Protein AF-A0A1W1YPS0-F1 (afdb_monomer)

Mean predicted aligned error: 16.43 Å

Organism: NCBI:txid1122930

Nearest PDB structures (foldseek):
  7n10-assembly1_B  TM=7.142E-01  e=4.681E-02  Streptococcus mutans UA159
  2awi-assembly1_F  TM=7.141E-01  e=5.832E-01  Enterococcus faecalis
  5d4z-assembly3_4  TM=4.109E-01  e=2.445E+00  Salmonella phage SPC32H

Sequence (146 aa):
MKLKEARLEAGFVNTSVVAELKKIEPRIDKALLSRMETGVVRPTPAEFRAMCDLYGTEPDKLFDPEDVDYGLQARRSHKLDGHKLRRKLTVRLTDEKARWLQPEVLSALGYVNKQHWLYVQIDRLKASYLRKAKKEQKEKNYEVSA

Radius of gyration: 33.76 Å; Cα contacts (8 Å, |Δi|>4): 82; chains: 1; bounding box: 61×38×96 Å

Foldseek 3Di:
DCLVVLCVVLVHDLVVLQVQLCVVPVPRDSVNVVCCNVVVDPDDPVSLVSSCVSSVHDPPVRDDVVNVPPVDDPPPPPDDPPPDPPDDDDDDDDPVVVVCQDCVNCVVVVHNHSVSVVVVVVVVVVVVVVVVVVVVVVVVVVVVVD

Solvent-accessible surface area (backbone atoms only — not comparable to full-atom values): 8927 Å² total; per-residue (Å²): 100,37,48,54,57,44,33,54,76,56,69,57,52,70,70,60,54,34,59,58,48,30,76,80,42,75,85,53,39,69,67,56,50,50,32,37,37,71,60,78,41,83,70,53,76,69,57,45,50,52,48,25,65,71,38,74,43,61,71,77,72,40,42,43,72,73,81,70,55,78,79,72,72,78,76,77,72,82,68,70,76,86,77,67,67,94,73,86,88,86,79,92,70,58,70,76,60,52,66,65,69,36,68,68,58,36,44,75,71,73,27,92,41,75,66,55,46,50,51,55,51,50,53,52,50,51,52,52,51,54,52,51,54,52,50,55,52,52,52,54,57,48,68,76,74,107

Secondary structure (DSSP, 8-state):
--HHHHHHHTT--HHHHHHHHTTT-TT--HHHHHHHHTTSSPPPHHHHHHHHHHHT--HHHHS-HHHH-------------TT--S--------HHHHHHT-HHHHHHTT-SSHHHHHHHHHHHHHHHHHHHHHHHHHHHHHHTT-

Structure (mmCIF, N/CA/C/O backbone):
data_AF-A0A1W1YPS0-F1
#
_entry.id   AF-A0A1W1YPS0-F1
#
loop_
_atom_site.group_PDB
_atom_site.id
_atom_site.type_symbol
_atom_site.label_atom_id
_atom_site.label_alt_id
_atom_site.label_comp_id
_atom_site.label_asym_id
_atom_site.label_entity_id
_atom_site.label_seq_id
_atom_site.pdbx_PDB_ins_code
_atom_site.Cartn_x
_atom_site.Cartn_y
_atom_site.Cartn_z
_atom_site.occupancy
_atom_site.B_iso_or_equiv
_atom_site.auth_seq_id
_atom_site.auth_comp_id
_atom_site.auth_asym_id
_atom_site.auth_atom_id
_atom_site.pdbx_PDB_model_num
ATOM 1 N N . MET A 1 1 ? -13.384 11.765 25.611 1.00 69.44 1 MET A N 1
ATOM 2 C CA . MET A 1 1 ? -14.486 10.943 25.043 1.00 69.44 1 MET A CA 1
ATOM 3 C C . MET A 1 1 ? -15.782 11.118 25.831 1.00 69.44 1 MET A C 1
ATOM 5 O O . MET A 1 1 ? -15.732 11.098 27.054 1.00 69.44 1 MET A O 1
ATOM 9 N N . LYS A 1 2 ? -16.933 11.249 25.149 1.00 81.31 2 LYS A N 1
ATOM 10 C CA . LYS A 1 2 ? -18.258 11.536 25.758 1.00 81.31 2 LYS A CA 1
ATOM 11 C C . LYS A 1 2 ? -19.275 10.390 25.627 1.00 81.31 2 LYS A C 1
ATOM 13 O O . LYS A 1 2 ? -20.478 10.582 25.766 1.00 81.31 2 LYS A O 1
ATOM 18 N N . LEU A 1 3 ? -18.800 9.164 25.385 1.00 84.31 3 LEU A N 1
ATOM 19 C CA . LEU A 1 3 ? -19.658 7.988 25.156 1.00 84.31 3 LEU A CA 1
ATOM 20 C C . LEU A 1 3 ? -20.606 7.680 26.320 1.00 84.31 3 LEU A C 1
ATOM 22 O O . LEU A 1 3 ? -21.764 7.336 26.097 1.00 84.31 3 LEU A O 1
ATOM 26 N N . LYS A 1 4 ? -20.120 7.789 27.561 1.00 87.00 4 LYS A N 1
ATOM 27 C CA . LYS A 1 4 ? -20.936 7.516 28.750 1.00 87.00 4 LYS A CA 1
ATOM 28 C C . LYS A 1 4 ? -22.081 8.515 28.893 1.00 87.00 4 LYS A C 1
ATOM 30 O O . LYS A 1 4 ? -23.190 8.121 29.240 1.00 87.00 4 LYS A O 1
ATOM 35 N N . GLU A 1 5 ? -21.792 9.788 28.646 1.00 87.25 5 GLU A N 1
ATOM 36 C CA . GLU A 1 5 ? -22.759 10.885 28.723 1.00 87.25 5 GLU A CA 1
ATOM 37 C C . GLU A 1 5 ? -23.827 10.714 27.645 1.00 87.25 5 GLU A C 1
ATOM 39 O O . GLU A 1 5 ? -25.004 10.622 27.977 1.00 87.25 5 GLU A O 1
ATOM 44 N N . ALA A 1 6 ? -23.417 10.501 26.393 1.00 86.75 6 ALA A N 1
ATOM 45 C CA . ALA A 1 6 ? -24.339 10.274 25.283 1.00 86.75 6 ALA A CA 1
ATOM 46 C C . ALA A 1 6 ? -25.239 9.046 25.488 1.00 86.75 6 ALA A C 1
ATOM 48 O O . ALA A 1 6 ? -26.431 9.086 25.191 1.00 86.75 6 ALA A O 1
ATOM 49 N N . ARG A 1 7 ? -24.707 7.957 26.062 1.00 90.38 7 ARG A N 1
ATOM 50 C CA . ARG A 1 7 ? -25.524 6.787 26.413 1.00 90.38 7 ARG A CA 1
ATOM 51 C C . ARG A 1 7 ? -26.607 7.136 27.438 1.00 90.38 7 ARG A C 1
ATOM 53 O O . ARG A 1 7 ? -27.733 6.650 27.325 1.00 90.38 7 ARG A O 1
ATOM 60 N N . LEU A 1 8 ? -26.253 7.912 28.464 1.00 88.81 8 LEU A N 1
ATOM 61 C CA . LEU A 1 8 ? -27.183 8.318 29.519 1.00 88.81 8 LEU A CA 1
ATOM 62 C C . LEU A 1 8 ? -28.238 9.296 28.993 1.00 88.81 8 LEU A C 1
ATOM 64 O O . LEU A 1 8 ? -29.409 9.130 29.320 1.00 88.81 8 LEU A O 1
ATOM 68 N N . GLU A 1 9 ? -27.848 10.252 28.149 1.00 87.75 9 GLU A N 1
ATOM 69 C CA . GLU A 1 9 ? -28.763 11.183 27.474 1.00 87.75 9 GLU A CA 1
ATOM 70 C C . GLU A 1 9 ? -29.754 10.452 26.563 1.00 87.75 9 GLU A C 1
ATOM 72 O O . GLU A 1 9 ? -30.942 10.766 26.557 1.00 87.75 9 GLU A O 1
ATOM 77 N N . ALA A 1 10 ? -29.293 9.416 25.862 1.00 86.94 10 ALA A N 1
ATOM 78 C CA . ALA A 1 10 ? -30.137 8.554 25.044 1.00 86.94 10 ALA A CA 1
ATOM 79 C C . ALA A 1 10 ? -30.975 7.545 25.866 1.00 86.94 10 ALA A C 1
ATOM 81 O O . ALA A 1 10 ? -31.753 6.780 25.301 1.00 86.94 10 ALA A O 1
ATOM 82 N N . GLY A 1 11 ? -30.836 7.521 27.199 1.00 88.06 11 GLY A N 1
ATOM 83 C CA . GLY A 1 11 ? -31.644 6.686 28.092 1.00 88.06 11 GLY A CA 1
ATOM 84 C C . GLY A 1 11 ? -31.287 5.195 28.093 1.00 88.06 11 GLY A C 1
ATOM 85 O O . GLY A 1 11 ? -32.066 4.377 28.587 1.00 88.06 11 GLY A O 1
ATOM 86 N N . PHE A 1 12 ? -30.119 4.808 27.571 1.00 90.06 12 PHE A N 1
ATOM 87 C CA . PHE A 1 12 ? -29.727 3.402 27.477 1.00 90.06 12 PHE A CA 1
ATOM 88 C C . PHE A 1 12 ? -28.971 2.905 28.713 1.00 90.06 12 PHE A C 1
ATOM 90 O O . PHE A 1 12 ? -28.041 3.529 29.233 1.00 90.06 12 PHE A O 1
ATOM 97 N N . VAL A 1 13 ? -29.311 1.690 29.144 1.00 90.44 13 VAL A N 1
ATOM 98 C CA . VAL A 1 13 ? -28.578 0.954 30.184 1.00 90.44 13 VAL A CA 1
ATOM 99 C C . VAL A 1 13 ? -27.473 0.093 29.567 1.00 90.44 13 VAL A C 1
ATOM 101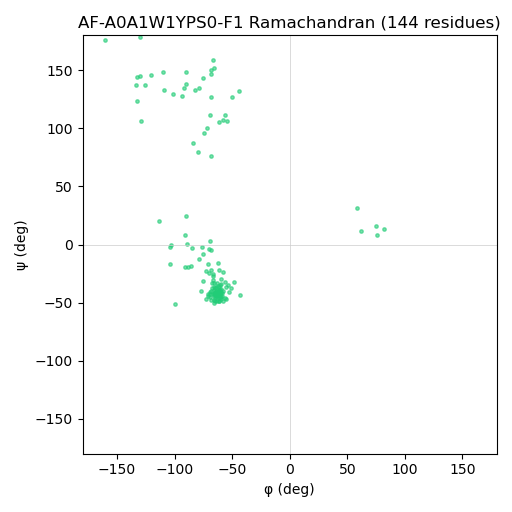 O O . VAL A 1 13 ? -27.648 -0.456 28.479 1.00 90.44 13 VAL A O 1
ATOM 104 N N . ASN A 1 14 ? -26.357 -0.113 30.275 1.00 87.62 14 ASN A N 1
ATOM 105 C CA . ASN A 1 14 ? -25.202 -0.873 29.761 1.00 87.62 14 ASN A CA 1
ATOM 106 C C . ASN A 1 14 ? -25.573 -2.253 29.197 1.00 87.62 14 ASN A C 1
ATOM 108 O O . ASN A 1 14 ? -25.001 -2.695 28.209 1.00 87.62 14 ASN A O 1
ATOM 112 N N . THR A 1 15 ? -26.530 -2.951 29.814 1.00 89.31 15 THR A N 1
ATOM 113 C CA . THR A 1 15 ? -27.005 -4.263 29.345 1.00 89.31 15 THR A CA 1
ATOM 114 C C . THR A 1 15 ? -27.623 -4.209 27.952 1.00 89.31 15 THR A C 1
ATOM 116 O O . THR A 1 15 ? -27.371 -5.110 27.159 1.00 89.31 15 THR A O 1
ATOM 119 N N . SER A 1 16 ? -28.401 -3.166 27.659 1.00 88.62 16 SER A N 1
ATOM 120 C CA . SER A 1 16 ? -29.063 -2.989 26.362 1.00 88.62 16 SER A CA 1
ATOM 121 C C . SER A 1 16 ? -28.054 -2.693 25.253 1.00 88.62 16 SER A C 1
ATOM 123 O O . SER A 1 16 ? -28.061 -3.358 24.223 1.00 88.62 16 SER A O 1
ATOM 125 N N . VAL A 1 17 ? -27.098 -1.801 25.521 1.00 89.56 17 VAL A N 1
ATOM 126 C CA . VAL A 1 17 ? -26.029 -1.460 24.575 1.00 89.56 17 VAL A CA 1
ATOM 127 C C . VAL A 1 17 ? -25.145 -2.668 24.279 1.00 89.56 17 VAL A C 1
ATOM 129 O O . VAL A 1 17 ? -24.865 -2.959 23.122 1.00 89.56 17 VAL A O 1
ATOM 132 N N . VAL A 1 18 ? -24.740 -3.422 25.308 1.00 92.06 18 VAL A N 1
ATOM 133 C CA . VAL A 1 18 ? -23.943 -4.645 25.120 1.00 92.06 18 VAL A CA 1
ATOM 134 C C . VAL A 1 18 ? -24.697 -5.674 24.275 1.00 92.06 18 VAL A C 1
ATOM 136 O O . VAL A 1 18 ? -24.078 -6.332 23.446 1.00 92.06 18 VAL A O 1
ATOM 139 N N . ALA A 1 19 ? -26.010 -5.831 24.463 1.00 91.00 19 ALA A N 1
ATOM 140 C CA . ALA A 1 19 ? -26.802 -6.779 23.680 1.00 91.00 19 ALA A CA 1
ATOM 141 C C . ALA A 1 19 ? -26.834 -6.416 22.186 1.00 91.00 19 ALA A C 1
ATOM 143 O O . ALA A 1 19 ? -26.707 -7.302 21.343 1.00 91.00 19 ALA A O 1
ATOM 144 N N . GLU A 1 20 ? -26.948 -5.128 21.865 1.00 89.19 20 GLU A N 1
ATOM 145 C CA . GLU A 1 20 ? -26.922 -4.643 20.484 1.00 89.19 20 GLU A CA 1
ATOM 146 C C . GLU A 1 20 ? -25.525 -4.745 19.867 1.00 89.19 20 GLU A C 1
ATOM 148 O O . GLU A 1 20 ? -25.363 -5.277 18.770 1.00 89.19 20 GLU A O 1
ATOM 153 N N . LEU A 1 21 ? -24.488 -4.351 20.604 1.00 90.44 21 LEU A N 1
ATOM 154 C CA . LEU A 1 21 ? -23.108 -4.432 20.132 1.00 90.44 21 LEU A CA 1
ATOM 155 C C . LEU A 1 21 ? -22.612 -5.874 19.951 1.00 90.44 21 LEU A C 1
ATOM 157 O O . LEU A 1 21 ? -21.834 -6.147 19.036 1.00 90.44 21 LEU A O 1
ATOM 161 N N . LYS A 1 22 ? -23.118 -6.826 20.746 1.00 92.88 22 LYS A N 1
ATOM 162 C CA . LYS A 1 22 ? -22.834 -8.260 20.573 1.00 92.88 22 LYS A CA 1
ATOM 163 C C . LYS A 1 22 ? -23.294 -8.826 19.232 1.00 92.88 22 LYS A C 1
ATOM 165 O O . LYS A 1 22 ? -22.770 -9.858 18.818 1.00 92.88 22 LYS A O 1
ATOM 170 N N . LYS A 1 23 ? -24.248 -8.181 18.549 1.00 90.38 23 LYS A N 1
ATOM 171 C CA . LYS A 1 23 ? -24.661 -8.575 17.191 1.00 90.38 23 LYS A CA 1
ATOM 172 C C . LYS A 1 23 ? -23.561 -8.316 16.156 1.00 90.38 23 LYS A C 1
ATOM 174 O O . LYS A 1 23 ? -23.574 -8.938 15.100 1.00 90.38 23 LYS A O 1
ATOM 179 N N . ILE A 1 24 ? -22.629 -7.410 16.459 1.00 88.56 24 ILE A N 1
ATOM 180 C CA . ILE A 1 24 ? -21.522 -7.008 15.584 1.00 88.56 24 ILE A CA 1
ATOM 181 C C . ILE A 1 24 ? -20.239 -7.724 15.999 1.00 88.56 24 ILE A C 1
ATOM 183 O O . ILE A 1 24 ? -19.595 -8.354 15.165 1.00 88.56 24 ILE A O 1
ATOM 187 N N . GLU A 1 25 ? -19.889 -7.656 17.286 1.00 86.38 25 GLU A N 1
ATOM 188 C CA . GLU A 1 25 ? -18.716 -8.325 17.851 1.00 86.38 25 GLU A CA 1
ATO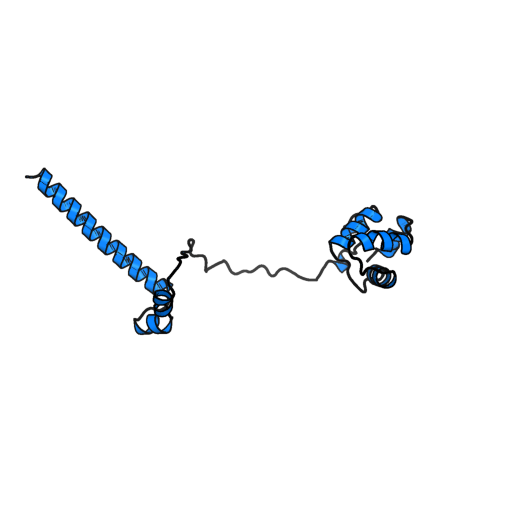M 189 C C . GLU A 1 25 ? -19.128 -9.135 19.095 1.00 86.38 25 GLU A C 1
ATOM 191 O O . GLU A 1 25 ? -19.381 -8.565 20.164 1.00 86.38 25 GLU A O 1
ATOM 196 N N . PRO A 1 26 ? -19.189 -10.478 18.991 1.00 89.88 26 PRO A N 1
ATOM 197 C CA . PRO A 1 26 ? -19.635 -11.353 20.076 1.00 89.88 26 PRO A CA 1
ATOM 198 C C . PRO A 1 26 ? -18.836 -11.224 21.379 1.00 89.88 26 PRO A C 1
ATOM 200 O O . PRO A 1 26 ? -19.346 -11.567 22.449 1.00 89.88 26 PRO A O 1
ATOM 203 N N . ARG A 1 27 ? -17.585 -10.748 21.308 1.00 89.44 27 ARG A N 1
ATOM 204 C CA . ARG A 1 27 ? -16.690 -10.586 22.467 1.00 89.44 27 ARG A CA 1
ATOM 205 C C . ARG A 1 27 ? -17.032 -9.393 23.359 1.00 89.44 27 ARG A C 1
ATOM 207 O O . ARG A 1 27 ? -16.433 -9.264 24.424 1.00 89.44 27 ARG A O 1
ATOM 214 N N . ILE A 1 28 ? -17.963 -8.528 22.955 1.00 90.88 28 ILE A N 1
ATOM 215 C CA . ILE A 1 28 ? -18.316 -7.344 23.739 1.00 90.88 28 ILE A CA 1
ATOM 216 C C . ILE A 1 28 ? -19.021 -7.743 25.033 1.00 90.88 28 ILE A C 1
ATOM 218 O O . ILE A 1 28 ? -20.025 -8.452 25.037 1.00 90.88 28 ILE A O 1
ATOM 222 N N . ASP A 1 29 ? -18.515 -7.246 26.156 1.00 92.44 29 ASP A N 1
ATOM 223 C CA . ASP A 1 29 ? -19.121 -7.389 27.471 1.00 92.44 29 ASP A CA 1
ATOM 224 C C . ASP A 1 29 ? -19.222 -6.030 28.185 1.00 92.44 29 ASP A C 1
ATOM 226 O O . ASP A 1 29 ? -18.830 -4.982 27.666 1.00 92.44 29 ASP A O 1
ATOM 230 N N . LYS A 1 30 ? -19.790 -6.030 29.395 1.00 91.31 30 LYS A N 1
ATOM 231 C CA . LYS A 1 30 ? -19.967 -4.796 30.176 1.00 91.31 30 LYS A CA 1
ATOM 232 C C . LYS A 1 30 ? -18.633 -4.151 30.556 1.00 91.31 30 LYS A C 1
ATOM 234 O O . LYS A 1 30 ? -18.568 -2.930 30.672 1.00 91.31 30 LYS A O 1
ATOM 239 N N . ALA A 1 31 ? -17.596 -4.957 30.783 1.00 91.56 31 ALA A N 1
ATOM 240 C CA . ALA A 1 31 ? -16.281 -4.461 31.160 1.00 91.56 31 ALA A CA 1
ATOM 241 C C . ALA A 1 31 ? -15.614 -3.758 29.974 1.00 91.56 31 ALA A C 1
ATOM 243 O O . ALA A 1 31 ? -15.065 -2.670 30.133 1.00 91.56 31 ALA A O 1
ATOM 244 N N . LEU A 1 32 ? -15.721 -4.337 28.779 1.00 90.56 32 LEU A N 1
ATOM 245 C CA . LEU A 1 32 ? -15.215 -3.762 27.546 1.00 90.56 32 LEU A CA 1
ATOM 246 C C . LEU A 1 32 ? -15.965 -2.479 27.184 1.00 90.56 32 LEU A C 1
ATOM 248 O O . LEU A 1 32 ? -15.311 -1.478 26.910 1.00 90.56 32 LEU A O 1
ATOM 252 N N . LEU A 1 33 ? -17.300 -2.463 27.292 1.00 91.12 33 LEU A N 1
ATOM 253 C CA . LEU A 1 33 ? -18.082 -1.236 27.105 1.00 91.12 33 LEU A CA 1
ATOM 254 C C . LEU A 1 33 ? -17.655 -0.139 28.097 1.00 91.12 33 LEU A C 1
ATOM 256 O O . LEU A 1 33 ? -17.435 0.996 27.696 1.00 91.12 33 LEU A O 1
ATOM 260 N N . SER A 1 34 ? -17.455 -0.476 29.375 1.00 91.00 34 SER A N 1
ATOM 261 C CA . SER A 1 34 ? -16.969 0.479 30.385 1.00 91.00 34 SER A CA 1
ATOM 262 C C . SER A 1 34 ? -15.572 1.024 30.053 1.00 91.00 34 SER A C 1
ATOM 264 O O . SER A 1 34 ? -15.305 2.219 30.187 1.00 91.00 34 SER A O 1
ATOM 266 N N . ARG A 1 35 ? -14.667 0.167 29.563 1.00 89.25 35 ARG A N 1
ATOM 267 C CA . ARG A 1 35 ? -13.329 0.572 29.101 1.00 89.25 35 ARG A CA 1
ATOM 268 C C . ARG A 1 35 ? -13.385 1.465 27.862 1.00 89.25 35 ARG A C 1
ATOM 270 O O . ARG A 1 35 ? -12.544 2.348 27.735 1.00 89.25 35 ARG A O 1
ATOM 277 N N . MET A 1 36 ? -14.358 1.252 26.979 1.00 89.50 36 MET A N 1
ATOM 278 C CA . MET A 1 36 ? -14.615 2.140 25.843 1.00 89.50 36 MET A CA 1
ATOM 279 C C . MET A 1 36 ? -15.147 3.495 26.315 1.00 89.50 36 MET A C 1
ATOM 281 O O . MET A 1 36 ? -14.614 4.534 25.941 1.00 89.50 36 MET A O 1
ATOM 285 N N . GLU A 1 37 ? -16.137 3.491 27.208 1.00 88.25 37 GLU A N 1
ATOM 286 C CA . GLU A 1 37 ? -16.736 4.699 27.788 1.00 88.25 37 GLU A CA 1
ATOM 287 C C . GLU A 1 37 ? -15.734 5.575 28.546 1.00 88.25 37 GLU A C 1
ATOM 289 O O . GLU A 1 37 ? -15.854 6.797 28.539 1.00 88.25 37 GLU A O 1
ATOM 294 N N . THR A 1 38 ? -14.743 4.957 29.189 1.00 86.12 38 THR A N 1
ATOM 295 C CA . THR A 1 38 ? -13.678 5.646 29.934 1.00 86.12 38 THR A CA 1
ATOM 296 C C . THR A 1 38 ? -12.457 5.993 29.075 1.00 86.12 38 THR A C 1
ATOM 298 O O . THR A 1 38 ? -11.499 6.558 29.592 1.00 86.12 38 THR A O 1
ATOM 301 N N . GLY A 1 39 ? -12.467 5.670 27.776 1.00 81.44 39 GLY A N 1
ATOM 302 C CA . GLY A 1 39 ? -11.372 5.978 26.849 1.00 81.44 39 GLY A CA 1
ATOM 303 C C . GLY A 1 39 ? -10.131 5.086 26.988 1.00 81.44 39 GLY A C 1
ATOM 304 O O . GLY A 1 39 ? -9.124 5.335 26.330 1.00 81.44 39 GLY A O 1
ATOM 305 N N . VAL A 1 40 ? -10.185 4.023 27.800 1.00 85.31 40 VAL A N 1
ATOM 306 C CA . VAL A 1 40 ? -9.086 3.049 27.956 1.00 85.31 40 VAL A CA 1
ATOM 307 C C . VAL A 1 40 ? -8.875 2.243 26.671 1.00 85.31 40 VAL A C 1
ATOM 309 O O . VAL A 1 40 ? -7.757 1.836 26.362 1.00 85.31 40 VAL A O 1
ATOM 312 N N . VAL A 1 41 ? -9.951 1.972 25.931 1.00 86.06 41 VAL A N 1
ATOM 313 C CA . VAL A 1 41 ? -9.921 1.273 24.640 1.00 86.06 41 VAL A CA 1
ATOM 314 C C . VAL A 1 41 ? -10.773 2.046 23.643 1.00 86.06 41 VAL A C 1
ATOM 316 O O . VAL A 1 41 ? -11.811 2.585 24.009 1.00 86.06 41 VAL A O 1
ATOM 319 N N . ARG A 1 42 ? -10.358 2.084 22.375 1.00 85.00 42 ARG A N 1
ATOM 320 C CA . ARG A 1 42 ? -11.159 2.690 21.306 1.00 85.00 42 ARG A CA 1
ATOM 321 C C . ARG A 1 42 ? -12.045 1.631 20.645 1.00 85.00 42 ARG A C 1
ATOM 323 O O . ARG A 1 42 ? -11.531 0.553 20.338 1.00 85.00 42 ARG A O 1
ATOM 330 N N . PRO A 1 43 ? -13.334 1.919 20.407 1.00 86.88 43 PRO A N 1
ATOM 331 C CA . PRO A 1 43 ? -14.192 1.023 19.645 1.00 86.88 43 PRO A CA 1
ATOM 332 C C . PRO A 1 43 ? -13.735 0.918 18.191 1.00 86.88 43 PRO A C 1
ATOM 334 O O . PRO A 1 43 ? -13.151 1.854 17.634 1.00 86.88 43 PRO A O 1
ATOM 337 N N . THR A 1 44 ? -14.011 -0.221 17.561 1.00 85.06 44 THR A N 1
ATOM 338 C CA . THR A 1 44 ? -13.779 -0.370 16.121 1.00 85.06 44 THR A CA 1
ATOM 339 C C . THR A 1 44 ? -14.732 0.536 15.330 1.00 85.06 44 THR A C 1
ATOM 341 O O . THR A 1 44 ? -15.791 0.912 15.835 1.00 85.06 44 THR A O 1
ATOM 344 N N . PRO A 1 45 ? -14.427 0.884 14.066 1.00 84.75 45 PRO A N 1
ATOM 345 C CA . PRO A 1 45 ? -15.319 1.729 13.270 1.00 84.75 45 PRO A CA 1
ATOM 346 C C . PRO A 1 45 ? -16.749 1.180 13.132 1.00 84.75 45 PRO A C 1
ATOM 348 O O . PRO A 1 45 ? -17.693 1.961 13.048 1.00 84.75 45 PRO A O 1
ATOM 351 N N . ALA A 1 46 ? -16.921 -0.147 13.113 1.00 85.00 46 ALA A N 1
ATOM 352 C CA . ALA A 1 46 ? -18.235 -0.785 13.032 1.00 85.00 46 ALA A CA 1
ATOM 353 C C . ALA A 1 46 ? -19.018 -0.655 14.349 1.00 85.00 46 ALA A C 1
ATOM 355 O O . ALA A 1 46 ? -20.178 -0.248 14.336 1.00 85.00 46 ALA A O 1
ATOM 356 N N . GLU A 1 47 ? -18.366 -0.930 15.481 1.00 87.69 47 GLU A N 1
ATOM 357 C CA . GLU A 1 47 ? -18.939 -0.744 16.821 1.00 87.69 47 GLU A CA 1
ATOM 358 C C . GLU A 1 47 ? -19.306 0.716 17.072 1.00 87.69 47 GLU A C 1
ATOM 360 O O . GLU A 1 47 ? -20.364 1.018 17.616 1.00 87.69 47 GLU A O 1
ATOM 365 N N . PHE A 1 48 ? -18.434 1.630 16.652 1.00 87.69 48 PHE A N 1
ATOM 366 C CA . PHE A 1 48 ? -18.630 3.053 16.857 1.00 87.69 48 PHE A CA 1
ATOM 367 C C . PHE A 1 48 ? -19.827 3.588 16.069 1.00 87.69 48 PHE A C 1
ATOM 369 O O . PHE A 1 48 ? -20.631 4.331 16.625 1.00 87.69 48 PHE A O 1
ATOM 376 N N . ARG A 1 49 ? -20.003 3.169 14.808 1.00 86.44 49 ARG A N 1
ATOM 377 C CA . ARG A 1 49 ? -21.205 3.513 14.030 1.00 86.44 49 ARG A CA 1
ATOM 378 C C . ARG A 1 49 ? -22.474 3.004 14.699 1.00 86.44 49 ARG A C 1
ATOM 380 O O . ARG A 1 49 ? -23.406 3.774 14.868 1.00 86.44 49 ARG A O 1
ATOM 387 N N . ALA A 1 50 ? -22.468 1.758 15.166 1.00 88.81 50 ALA A N 1
ATOM 388 C CA . ALA A 1 50 ? -23.615 1.208 15.877 1.00 88.81 50 ALA A CA 1
ATOM 389 C C . ALA A 1 50 ? -23.930 1.972 17.168 1.00 88.81 50 ALA A C 1
ATOM 391 O O . ALA A 1 50 ? -25.096 2.178 17.481 1.00 88.81 50 ALA A O 1
ATOM 392 N N . MET A 1 51 ? -22.912 2.442 17.896 1.00 88.81 51 MET A N 1
ATOM 393 C CA . MET A 1 51 ? -23.115 3.334 19.042 1.00 88.81 51 MET A CA 1
ATOM 394 C C . MET A 1 51 ? -23.695 4.692 18.633 1.00 88.81 51 MET A C 1
ATOM 396 O O . MET A 1 51 ? -24.587 5.177 19.317 1.00 88.81 51 MET A O 1
ATOM 400 N N . CYS A 1 52 ? -23.241 5.290 17.526 1.00 89.19 52 CYS A N 1
ATOM 401 C CA . CYS A 1 52 ? -23.813 6.537 17.002 1.00 89.19 52 CYS A CA 1
ATOM 402 C C . CYS A 1 52 ? -25.301 6.368 16.670 1.00 89.19 52 CYS A C 1
ATOM 404 O O . CYS A 1 52 ? -26.122 7.181 17.091 1.00 89.19 52 CYS A O 1
ATOM 406 N N . ASP A 1 53 ? -25.638 5.281 15.971 1.00 88.50 53 ASP A N 1
ATOM 407 C CA . ASP A 1 53 ? -27.009 4.953 15.579 1.00 88.50 53 ASP A CA 1
ATOM 408 C C . ASP A 1 53 ? -27.890 4.690 16.811 1.00 88.50 53 ASP A C 1
ATOM 410 O O . ASP A 1 53 ? -29.002 5.206 16.900 1.00 88.50 53 ASP A O 1
ATOM 414 N N . LEU A 1 54 ? -27.376 3.938 17.794 1.00 88.81 54 LEU A N 1
ATOM 415 C CA . LEU A 1 54 ? -28.074 3.651 19.051 1.00 88.81 54 LEU A CA 1
ATOM 416 C C . LEU A 1 54 ? -28.319 4.917 19.870 1.00 88.81 54 LEU A C 1
ATOM 418 O O . LEU A 1 54 ? -29.410 5.100 20.396 1.00 88.81 54 LEU A O 1
ATOM 422 N N . TYR A 1 55 ? -27.319 5.787 19.991 1.00 88.81 55 TYR A N 1
ATOM 423 C CA . TYR A 1 55 ? -27.410 6.997 20.809 1.00 88.81 55 TYR A CA 1
ATOM 424 C C . TYR A 1 55 ? -28.042 8.179 20.0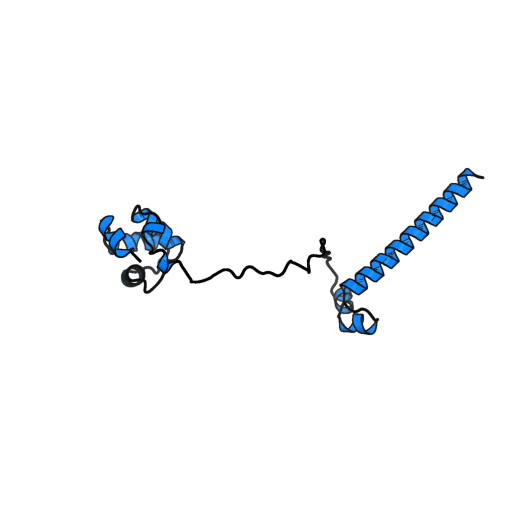66 1.00 88.81 55 TYR A C 1
ATOM 426 O O . TYR A 1 55 ? -28.183 9.252 20.647 1.00 88.81 55 TYR A O 1
ATOM 434 N N . GLY A 1 56 ? -28.387 8.025 18.783 1.00 85.38 56 GLY A N 1
ATOM 435 C CA . GLY A 1 56 ? -28.938 9.106 17.963 1.00 85.38 56 GLY A CA 1
ATOM 436 C C . GLY A 1 56 ? -28.006 10.317 17.863 1.00 85.38 56 GLY A C 1
ATOM 437 O O . GLY A 1 56 ? -28.471 11.454 17.804 1.00 85.38 56 GLY A O 1
ATOM 438 N N . THR A 1 57 ? -26.692 10.088 17.914 1.00 83.94 57 THR A N 1
ATOM 439 C CA . THR A 1 57 ? -25.683 11.144 18.049 1.00 83.94 57 THR A CA 1
ATOM 440 C C . THR A 1 57 ? -24.654 11.055 16.928 1.00 83.94 57 THR A C 1
ATOM 442 O O . THR A 1 57 ? -24.185 9.973 16.585 1.00 83.94 57 THR A O 1
ATOM 445 N N . GLU A 1 58 ? -24.276 12.202 16.362 1.00 82.44 58 GLU A N 1
ATOM 446 C CA . GLU A 1 58 ? -23.239 12.265 15.330 1.00 82.44 58 GLU A CA 1
ATOM 447 C C . GLU A 1 58 ? -21.842 11.926 15.895 1.00 82.44 58 GLU A C 1
ATOM 449 O O . GLU A 1 58 ? -21.539 12.294 17.036 1.00 82.44 58 GLU A O 1
ATOM 454 N N . PRO A 1 59 ? -20.960 11.289 15.096 1.00 78.25 59 PRO A N 1
ATOM 455 C CA . PRO A 1 59 ? -19.581 10.954 15.468 1.00 78.25 59 PRO A CA 1
ATOM 456 C C . PRO A 1 59 ? -18.816 12.066 16.195 1.00 78.25 59 PRO A C 1
ATOM 458 O O . PRO A 1 59 ? -18.167 11.812 17.212 1.00 78.25 59 PRO A O 1
ATOM 461 N N . ASP A 1 60 ? -18.949 13.297 15.702 1.00 75.25 60 ASP A N 1
ATOM 462 C CA . ASP A 1 60 ? -18.209 14.473 16.168 1.00 75.25 60 ASP A CA 1
ATOM 463 C C . ASP A 1 60 ? -18.643 14.943 17.564 1.00 75.25 60 ASP A C 1
ATOM 465 O O . ASP A 1 60 ? -17.923 15.690 18.220 1.00 75.25 60 ASP A O 1
ATOM 469 N N . LYS A 1 61 ? -19.808 14.496 18.049 1.00 76.94 61 LYS A N 1
ATOM 470 C CA . LYS A 1 61 ? -20.299 14.797 19.403 1.00 76.94 61 LYS A CA 1
ATOM 471 C C . LYS A 1 61 ? -19.870 13.753 20.439 1.00 76.94 61 LYS A C 1
ATOM 473 O O . LYS A 1 61 ? -19.887 14.042 21.634 1.00 76.94 61 LYS A O 1
ATOM 478 N N . LEU A 1 62 ? -19.484 12.551 20.002 1.00 75.94 62 LEU A N 1
ATOM 479 C CA . LEU A 1 62 ? -19.049 11.453 20.880 1.00 75.94 62 LEU A CA 1
ATOM 480 C C . LEU A 1 62 ? -17.545 11.494 21.191 1.00 75.94 62 LEU A C 1
ATOM 482 O O . LEU A 1 62 ? -17.099 10.907 22.187 1.00 75.94 62 LEU A O 1
ATOM 486 N N . PHE A 1 63 ? -16.774 12.206 20.369 1.00 71.56 63 PHE A N 1
ATOM 487 C CA . PHE A 1 63 ? -15.349 12.451 20.561 1.00 71.56 63 PHE A CA 1
ATOM 488 C C . PHE A 1 63 ? -15.070 13.906 20.923 1.00 71.56 63 PHE A C 1
ATOM 490 O O . PHE A 1 63 ? -15.763 14.817 20.481 1.00 71.56 63 PHE A O 1
ATOM 497 N N . ASP A 1 64 ? -14.024 14.113 21.719 1.00 70.69 64 ASP A N 1
ATOM 498 C CA . ASP A 1 64 ? -13.376 15.417 21.756 1.00 70.69 64 ASP A CA 1
ATOM 499 C C . ASP A 1 64 ? -12.469 15.518 20.516 1.00 70.69 64 ASP A C 1
ATOM 501 O O . ASP A 1 64 ? -11.769 14.542 20.226 1.00 70.69 64 ASP A O 1
ATOM 505 N N . PRO A 1 65 ? -12.459 16.623 19.752 1.00 65.31 65 PRO A N 1
ATOM 506 C CA . PRO A 1 65 ? -11.513 16.807 18.652 1.00 65.31 65 PRO A CA 1
ATOM 507 C C . PRO A 1 65 ? -10.055 16.503 19.036 1.00 65.31 65 PRO A C 1
ATOM 509 O O . PRO A 1 65 ? -9.312 15.958 18.220 1.00 65.31 65 PRO A O 1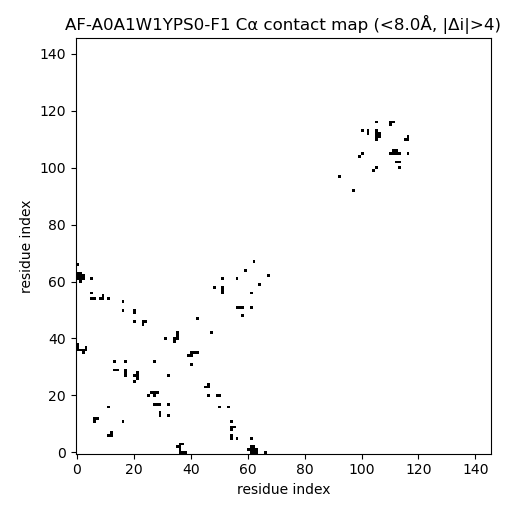
ATOM 512 N N . GLU A 1 66 ? -9.670 16.758 20.290 1.00 66.50 66 GLU A N 1
ATOM 513 C CA . GLU A 1 66 ? -8.342 16.428 20.827 1.00 66.50 66 GLU A CA 1
ATOM 514 C C . GLU A 1 66 ? -8.073 14.910 20.924 1.00 66.50 66 GLU A C 1
ATOM 516 O O . GLU A 1 66 ? -6.930 14.478 20.797 1.00 66.50 66 GLU A O 1
ATOM 521 N N . ASP A 1 67 ? -9.105 14.067 21.070 1.00 64.56 67 ASP A N 1
ATOM 522 C CA . ASP A 1 67 ? -8.967 12.598 21.110 1.00 64.56 67 ASP A CA 1
ATOM 523 C C . ASP A 1 67 ? -8.645 11.997 19.720 1.00 64.56 67 ASP A C 1
ATOM 525 O O . ASP A 1 67 ? -8.124 10.872 19.605 1.00 64.56 67 ASP A O 1
ATOM 529 N N . VAL A 1 68 ? -8.999 12.730 18.657 1.00 63.03 68 VAL A N 1
ATOM 530 C CA . VAL A 1 68 ? -8.871 12.330 17.244 1.00 63.03 68 VAL A CA 1
ATOM 531 C C . VAL A 1 68 ? -7.695 13.035 16.560 1.00 63.03 68 VAL A C 1
ATOM 533 O O . VAL A 1 68 ? -7.221 12.569 15.519 1.00 63.03 68 VAL A O 1
ATOM 536 N N . ASP A 1 69 ? -7.171 14.110 17.151 1.00 64.25 69 ASP A N 1
ATOM 537 C CA . ASP A 1 69 ? -5.916 14.716 16.725 1.00 64.25 69 ASP A CA 1
ATOM 538 C C . ASP A 1 69 ? -4.734 13.847 17.174 1.00 64.25 69 ASP A C 1
ATOM 540 O O . ASP A 1 69 ? -4.224 13.923 18.289 1.00 64.25 69 ASP A O 1
ATOM 544 N N . TYR A 1 70 ? -4.262 12.990 16.270 1.00 64.44 70 TYR A N 1
ATOM 545 C CA . TYR A 1 70 ? -3.069 12.175 16.498 1.00 64.44 70 TYR A CA 1
ATOM 546 C C . TYR A 1 70 ? -1.768 13.008 16.532 1.00 64.44 70 TYR A C 1
ATOM 548 O O . TYR A 1 70 ? -0.682 12.427 16.561 1.00 64.44 70 TYR A O 1
ATOM 556 N N . GLY A 1 71 ? -1.837 14.344 16.421 1.00 63.09 71 GLY A N 1
ATOM 557 C CA . GLY A 1 71 ? -0.681 15.226 16.236 1.00 63.09 71 GLY A CA 1
ATOM 558 C C . GLY A 1 71 ? 0.068 14.945 14.929 1.00 63.09 71 GLY A C 1
ATOM 559 O O . GLY A 1 71 ? 1.195 15.402 14.715 1.00 63.09 71 GLY A O 1
ATOM 560 N N . LEU A 1 72 ? -0.534 14.144 14.045 1.00 65.00 72 LEU A N 1
ATOM 561 C CA . LEU A 1 72 ? 0.074 13.674 12.813 1.00 65.00 72 LEU A CA 1
ATOM 562 C C . LEU A 1 72 ? -0.102 14.742 11.743 1.00 65.00 72 LEU A C 1
ATOM 564 O O . LEU A 1 72 ? -1.020 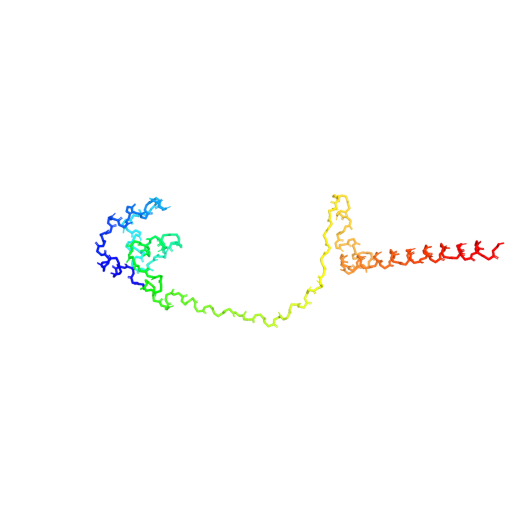14.702 10.927 1.00 65.00 72 LEU A O 1
ATOM 568 N N . GLN A 1 73 ? 0.838 15.677 11.687 1.00 62.91 73 GLN A N 1
ATOM 569 C CA . GLN A 1 73 ? 0.997 16.465 10.478 1.00 62.91 73 GLN A CA 1
ATOM 570 C C . GLN A 1 73 ? 1.543 15.558 9.378 1.00 62.91 73 GLN A C 1
ATOM 572 O O . GLN A 1 73 ? 2.694 15.112 9.427 1.00 62.91 73 GLN A O 1
ATOM 577 N N . ALA A 1 74 ? 0.716 15.283 8.366 1.00 62.41 74 ALA A N 1
ATOM 578 C CA . ALA A 1 74 ? 1.180 14.655 7.142 1.00 62.41 74 ALA A CA 1
ATOM 579 C C . ALA A 1 74 ? 2.330 15.505 6.588 1.00 62.41 74 ALA A C 1
ATOM 581 O O . ALA A 1 74 ? 2.112 16.604 6.071 1.00 62.41 74 ALA A O 1
ATOM 582 N N . ARG A 1 75 ? 3.571 15.018 6.719 1.00 68.38 75 ARG A N 1
ATOM 583 C CA . ARG A 1 75 ? 4.728 15.665 6.101 1.00 68.38 75 ARG A CA 1
ATOM 584 C C . ARG A 1 75 ? 4.442 15.726 4.609 1.00 68.38 75 ARG A C 1
ATOM 586 O O . ARG A 1 75 ? 4.473 14.697 3.934 1.00 68.38 75 ARG A O 1
ATOM 593 N N . ARG A 1 76 ? 4.149 16.922 4.088 1.00 62.03 76 ARG A N 1
ATOM 594 C CA . ARG A 1 76 ? 4.088 17.134 2.643 1.00 62.03 76 ARG A CA 1
ATOM 595 C C . ARG A 1 76 ? 5.440 16.706 2.095 1.00 62.03 76 ARG A C 1
ATOM 597 O O . ARG A 1 76 ? 6.470 17.310 2.385 1.00 62.03 76 ARG A O 1
ATOM 604 N N . SER A 1 77 ? 5.441 15.607 1.350 1.00 62.00 77 SER A N 1
ATOM 605 C CA . SER A 1 77 ? 6.614 15.178 0.608 1.00 62.00 77 SER A CA 1
ATOM 606 C C . SER A 1 77 ? 6.946 16.283 -0.391 1.00 62.00 77 SER A C 1
ATOM 608 O O . SER A 1 77 ? 6.274 16.425 -1.407 1.00 62.00 77 SER A O 1
ATOM 610 N N . HIS A 1 78 ? 7.996 17.055 -0.112 1.00 59.56 78 HIS A N 1
ATOM 611 C CA . HIS A 1 78 ? 8.560 18.022 -1.059 1.00 59.56 78 HIS A CA 1
ATOM 612 C C . HIS A 1 78 ? 9.270 17.346 -2.238 1.00 59.56 78 HIS A C 1
ATOM 614 O O . HIS A 1 78 ? 9.723 18.024 -3.159 1.00 59.56 78 HIS A O 1
ATOM 620 N N . LYS A 1 79 ? 9.376 16.010 -2.241 1.00 58.53 79 LYS A N 1
ATOM 621 C CA . LYS A 1 79 ? 9.849 15.290 -3.415 1.00 58.53 79 LYS A CA 1
ATOM 622 C C . LYS A 1 79 ? 8.760 15.353 -4.478 1.00 58.53 79 LYS A C 1
ATOM 624 O O . LYS A 1 79 ? 7.802 14.583 -4.447 1.00 58.53 79 LYS A O 1
ATOM 629 N N . LEU A 1 80 ? 8.949 16.266 -5.431 1.00 56.97 80 LEU A N 1
ATOM 630 C CA . LEU A 1 80 ? 8.484 16.063 -6.798 1.00 56.97 80 LEU A CA 1
ATOM 631 C C . LEU A 1 80 ? 8.852 14.629 -7.184 1.00 56.97 8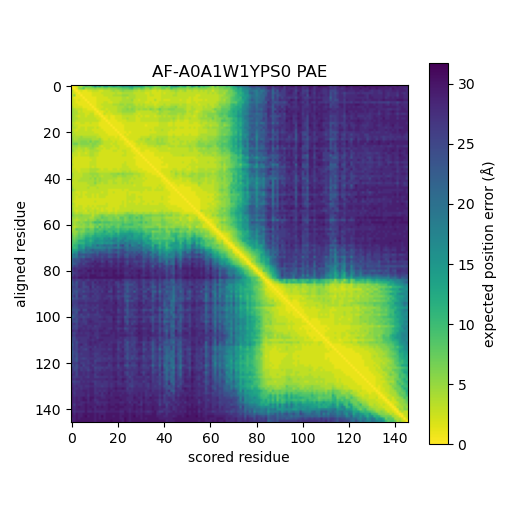0 LEU A C 1
ATOM 633 O O . LEU A 1 80 ? 9.968 14.181 -6.914 1.00 56.97 80 LEU A O 1
ATOM 637 N N . ASP A 1 81 ? 7.902 13.898 -7.748 1.00 55.47 81 ASP A N 1
ATOM 638 C CA . ASP A 1 81 ? 8.073 12.502 -8.130 1.00 55.47 81 ASP A CA 1
ATOM 639 C C . ASP A 1 81 ? 9.059 12.388 -9.306 1.00 55.47 81 ASP A C 1
ATOM 641 O O . ASP A 1 81 ? 8.680 12.246 -10.467 1.00 55.47 81 ASP A O 1
ATOM 645 N N . GLY A 1 82 ? 10.353 12.527 -9.007 1.00 54.59 82 GLY A N 1
ATOM 646 C CA . GLY A 1 82 ? 11.440 12.571 -9.984 1.00 54.59 82 GLY A CA 1
ATOM 647 C C . GLY A 1 82 ? 11.680 11.239 -10.694 1.00 54.59 82 GLY A C 1
ATOM 648 O O . GLY A 1 82 ? 12.493 11.174 -11.610 1.00 54.59 82 GLY A O 1
ATOM 649 N N . HIS A 1 83 ? 10.974 10.176 -10.296 1.00 56.31 83 HIS A N 1
ATOM 650 C CA . HIS A 1 83 ? 11.154 8.825 -10.824 1.00 56.31 83 HIS A CA 1
ATOM 651 C C . HIS A 1 83 ? 10.067 8.382 -11.806 1.00 56.31 83 HIS A C 1
ATOM 653 O O . HIS A 1 83 ? 10.179 7.295 -12.378 1.00 56.31 83 HIS A O 1
ATOM 659 N N . LYS A 1 84 ? 9.038 9.193 -12.073 1.00 58.47 84 LYS A N 1
ATOM 660 C CA . LYS A 1 84 ? 8.012 8.824 -13.056 1.00 58.47 84 LYS A CA 1
ATOM 661 C C . LYS A 1 84 ? 8.482 9.088 -14.483 1.00 58.47 84 LYS A C 1
ATOM 663 O O . LYS A 1 84 ? 8.036 10.016 -15.157 1.00 58.47 84 LYS A O 1
ATOM 668 N N . LEU A 1 85 ? 9.301 8.177 -15.011 1.00 69.50 85 LEU A N 1
ATOM 669 C CA . LEU A 1 85 ? 9.170 7.849 -16.430 1.00 69.50 85 LEU A CA 1
ATOM 670 C C . LEU A 1 85 ? 7.686 7.555 -16.690 1.00 69.50 85 LEU A C 1
ATOM 672 O O . LEU A 1 85 ? 7.070 6.758 -15.984 1.00 69.50 85 LEU A O 1
ATOM 676 N N . ARG A 1 86 ? 7.089 8.231 -17.678 1.00 79.69 86 ARG A N 1
ATOM 677 C CA . ARG A 1 86 ? 5.626 8.236 -17.880 1.00 79.69 86 ARG A CA 1
ATOM 678 C C . ARG A 1 86 ? 5.022 6.860 -18.183 1.00 79.69 86 ARG A C 1
ATOM 680 O O . ARG A 1 86 ? 3.805 6.718 -18.148 1.00 79.69 86 ARG A O 1
ATOM 687 N N . ARG A 1 87 ? 5.838 5.872 -18.557 1.00 78.12 87 ARG A N 1
ATOM 688 C CA . ARG A 1 87 ? 5.388 4.563 -19.043 1.00 78.12 87 ARG A CA 1
ATOM 689 C C . ARG A 1 87 ? 6.157 3.440 -18.356 1.00 78.12 87 ARG A C 1
ATOM 691 O O . ARG A 1 87 ? 7.377 3.510 -18.240 1.00 78.12 87 ARG A O 1
ATOM 698 N N . LYS A 1 88 ? 5.433 2.391 -17.959 1.00 85.25 88 LYS A N 1
ATOM 699 C CA . LYS A 1 88 ? 5.975 1.150 -17.393 1.00 85.25 88 LYS A CA 1
ATOM 700 C C . LYS A 1 88 ? 5.798 0.016 -18.400 1.00 85.25 88 LYS A C 1
ATOM 702 O O . LYS A 1 88 ? 4.708 -0.157 -18.936 1.00 85.25 88 LYS A O 1
ATOM 707 N N . LEU A 1 89 ? 6.850 -0.769 -18.618 1.00 86.75 89 LEU A N 1
ATOM 708 C CA . LEU A 1 89 ? 6.786 -2.025 -19.366 1.00 86.75 89 LEU A CA 1
ATOM 709 C C . LEU A 1 89 ? 6.768 -3.191 -18.375 1.00 86.75 89 LEU A C 1
ATOM 711 O O . LEU A 1 89 ? 7.586 -3.246 -17.460 1.00 86.75 89 LEU A O 1
ATOM 715 N N . THR A 1 90 ? 5.826 -4.116 -18.527 1.00 91.19 90 THR A N 1
ATOM 716 C CA . THR A 1 90 ? 5.767 -5.357 -17.742 1.00 91.19 90 THR A CA 1
ATOM 717 C C . THR A 1 90 ? 5.531 -6.506 -18.704 1.00 91.19 90 THR A C 1
ATOM 719 O O . THR A 1 90 ? 4.575 -6.480 -19.473 1.00 91.19 90 THR A O 1
ATOM 722 N N . VAL A 1 91 ? 6.426 -7.489 -18.681 1.00 90.00 91 VAL A N 1
ATOM 723 C CA . VAL A 1 91 ? 6.391 -8.651 -19.571 1.00 90.00 91 VAL A CA 1
ATOM 724 C C . VAL A 1 91 ? 6.530 -9.919 -18.746 1.00 90.00 91 VAL A C 1
ATOM 726 O O . VAL A 1 91 ? 7.237 -9.935 -17.738 1.00 90.00 91 VAL A O 1
ATOM 729 N N . ARG A 1 92 ? 5.844 -10.982 -19.169 1.00 93.38 92 ARG A N 1
ATOM 730 C CA . ARG A 1 92 ? 6.055 -12.319 -18.613 1.00 93.38 92 ARG A CA 1
ATOM 731 C C . ARG A 1 92 ? 7.263 -12.939 -19.302 1.00 93.38 92 ARG A C 1
ATOM 733 O O . ARG A 1 92 ? 7.373 -12.876 -20.523 1.00 93.38 92 ARG A O 1
ATOM 740 N N . LEU A 1 93 ? 8.155 -13.518 -18.513 1.00 91.62 93 LEU A N 1
ATOM 741 C CA . LEU A 1 93 ? 9.344 -14.211 -18.989 1.00 91.62 93 LEU A CA 1
ATOM 742 C C . LEU A 1 93 ? 9.282 -15.655 -18.508 1.00 91.62 93 LEU A C 1
ATOM 744 O O . LEU A 1 93 ? 8.797 -15.921 -17.413 1.00 91.62 93 LEU A O 1
ATOM 748 N N . THR A 1 94 ? 9.795 -16.573 -19.316 1.00 95.75 94 THR A N 1
ATOM 749 C CA . THR A 1 94 ? 10.107 -17.932 -18.865 1.00 95.75 94 THR A CA 1
ATOM 750 C C . THR A 1 94 ? 11.275 -17.894 -17.879 1.00 95.75 94 THR A C 1
ATOM 752 O O . THR A 1 94 ? 12.180 -17.068 -18.051 1.00 95.75 94 THR A O 1
ATOM 755 N N . ASP A 1 95 ? 11.325 -18.835 -16.939 1.00 93.12 95 ASP A N 1
ATOM 756 C CA . ASP A 1 95 ? 12.373 -18.910 -15.911 1.00 93.12 95 ASP A CA 1
ATOM 757 C C . ASP A 1 95 ? 13.791 -18.890 -16.489 1.00 93.12 95 ASP A C 1
ATOM 759 O O . ASP A 1 95 ? 14.661 -18.181 -15.986 1.00 93.12 95 ASP A O 1
ATOM 763 N N . GLU A 1 96 ? 14.016 -19.600 -17.598 1.00 93.88 96 GLU A N 1
ATOM 764 C CA . GLU A 1 96 ? 15.308 -19.624 -18.288 1.00 93.88 96 GLU A CA 1
ATOM 765 C C . GLU A 1 96 ? 15.777 -18.211 -18.673 1.00 93.88 96 GLU A C 1
ATOM 767 O O . GLU A 1 96 ? 16.913 -17.831 -18.405 1.00 93.88 96 GLU A O 1
ATOM 772 N N . LYS A 1 97 ? 14.890 -17.389 -19.247 1.00 90.38 97 LYS A N 1
ATOM 773 C CA . LYS A 1 97 ? 15.213 -16.019 -19.679 1.00 90.38 97 LYS A CA 1
ATOM 774 C C . LYS A 1 97 ? 15.307 -15.049 -18.505 1.00 90.38 97 LYS A C 1
ATOM 776 O O . LYS A 1 97 ? 16.108 -14.119 -18.554 1.00 90.38 97 LYS A O 1
ATOM 781 N N . ALA A 1 98 ? 14.536 -15.275 -17.442 1.00 90.88 98 ALA A N 1
ATOM 782 C CA . ALA A 1 98 ? 14.625 -14.476 -16.224 1.00 90.88 98 ALA A CA 1
ATOM 783 C C . ALA A 1 98 ? 15.995 -14.627 -15.535 1.00 90.88 98 ALA A C 1
ATOM 785 O O . ALA A 1 98 ? 16.535 -13.634 -15.047 1.00 90.88 98 ALA A O 1
ATOM 786 N N . ARG A 1 99 ? 16.594 -15.830 -15.559 1.00 92.69 99 ARG A N 1
ATOM 787 C CA . ARG A 1 99 ? 17.932 -16.096 -14.991 1.00 92.69 99 ARG A CA 1
ATOM 788 C C . ARG A 1 99 ? 19.042 -15.273 -15.646 1.00 92.69 99 ARG A C 1
ATOM 790 O O . ARG A 1 99 ? 19.950 -14.830 -14.958 1.00 92.69 99 ARG A O 1
ATOM 797 N N . TRP A 1 100 ? 18.950 -15.010 -16.947 1.00 90.50 100 TRP A N 1
ATOM 798 C CA . TRP A 1 100 ? 19.954 -14.218 -17.669 1.00 90.50 100 TRP A CA 1
ATOM 799 C C . TRP A 1 100 ? 19.821 -12.701 -17.467 1.00 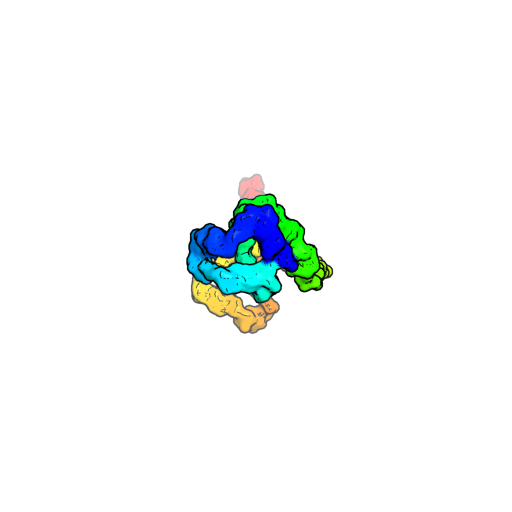90.50 100 TRP A C 1
ATOM 801 O O . TRP A 1 100 ? 20.737 -11.956 -17.800 1.00 90.50 100 TRP A O 1
ATOM 811 N N . LEU A 1 101 ? 18.709 -12.225 -16.900 1.00 89.50 101 LEU A N 1
ATOM 812 C CA . LEU A 1 101 ? 18.466 -10.804 -16.613 1.00 89.50 101 LEU A CA 1
ATOM 813 C C . LEU A 1 101 ? 18.951 -10.383 -15.218 1.00 89.50 101 LEU A C 1
ATOM 815 O O . LEU A 1 101 ? 18.441 -9.424 -14.632 1.00 89.50 101 LEU A O 1
ATOM 819 N N . GLN A 1 102 ? 19.923 -11.099 -14.668 1.00 92.12 102 GLN A N 1
ATOM 820 C CA . GLN A 1 102 ? 20.520 -10.791 -13.377 1.00 92.12 102 GLN A CA 1
ATOM 821 C C . GLN A 1 102 ? 21.484 -9.588 -13.468 1.00 92.12 102 GLN A C 1
ATOM 823 O O . GLN A 1 102 ? 22.151 -9.419 -14.495 1.00 92.12 102 GLN A O 1
ATOM 828 N N . PRO A 1 103 ? 21.543 -8.714 -12.443 1.00 90.06 103 PRO A N 1
ATOM 829 C CA . PRO A 1 103 ? 22.435 -7.550 -12.431 1.00 90.06 103 PRO A CA 1
ATOM 830 C C . PRO A 1 103 ? 23.905 -7.888 -12.701 1.00 90.06 103 PRO A C 1
ATOM 832 O O . PRO A 1 103 ? 24.585 -7.123 -13.375 1.00 90.06 103 PRO A O 1
ATOM 835 N N . GLU A 1 104 ? 24.369 -9.042 -12.232 1.00 93.00 104 GLU A N 1
ATOM 836 C CA . GLU A 1 104 ? 25.739 -9.535 -12.367 1.00 93.00 104 GLU A CA 1
ATOM 837 C C . GLU A 1 104 ? 26.083 -9.795 -13.838 1.00 93.00 104 GLU A C 1
ATOM 839 O O . GLU A 1 104 ? 27.087 -9.299 -14.348 1.00 93.00 104 GLU A O 1
ATOM 844 N N . VAL A 1 105 ? 25.197 -10.499 -14.553 1.00 93.31 105 VAL A N 1
ATOM 845 C CA . VAL A 1 105 ? 25.338 -10.775 -15.992 1.00 93.31 105 VAL A CA 1
ATOM 846 C C . VAL A 1 105 ? 25.299 -9.474 -16.793 1.00 93.31 105 VAL A C 1
ATOM 848 O O . VAL A 1 105 ? 26.095 -9.266 -17.705 1.00 93.31 105 VAL A O 1
ATOM 851 N N . LEU A 1 106 ? 24.378 -8.573 -16.447 1.00 93.69 106 LEU A N 1
ATOM 852 C CA . LEU A 1 106 ? 24.233 -7.290 -17.130 1.00 93.69 106 LEU A CA 1
ATOM 853 C C . LEU A 1 106 ? 25.453 -6.390 -16.921 1.00 93.69 106 LEU A C 1
ATOM 855 O O . LEU A 1 106 ? 25.938 -5.803 -17.886 1.00 93.69 106 LEU A O 1
ATOM 859 N N . SER A 1 107 ? 25.975 -6.327 -15.698 1.00 92.94 107 SER A N 1
ATOM 860 C CA . SER A 1 107 ? 27.168 -5.551 -15.366 1.00 92.94 107 SER A CA 1
ATOM 861 C C . SER A 1 107 ? 28.411 -6.101 -16.067 1.00 92.94 107 SER A C 1
ATOM 863 O O . SER A 1 107 ? 29.158 -5.318 -16.651 1.00 92.94 107 SER A O 1
ATOM 865 N N . ALA A 1 108 ? 28.574 -7.429 -16.122 1.00 93.88 108 ALA A N 1
ATOM 866 C CA . ALA A 1 108 ? 29.660 -8.077 -16.863 1.00 93.88 108 ALA A CA 1
ATOM 867 C C . ALA A 1 108 ? 29.645 -7.738 -18.366 1.00 93.88 108 ALA A C 1
ATOM 869 O O . ALA A 1 108 ? 30.692 -7.669 -19.002 1.00 93.88 108 ALA A O 1
ATOM 870 N N . LEU A 1 109 ? 28.462 -7.480 -18.932 1.00 93.25 109 LEU A N 1
ATOM 871 C CA . LEU A 1 109 ? 28.280 -7.062 -20.326 1.00 93.25 109 LEU A CA 1
ATOM 872 C C . LEU A 1 109 ? 28.293 -5.530 -20.519 1.00 93.25 109 LEU A C 1
ATOM 874 O O . LEU A 1 109 ? 27.985 -5.051 -21.611 1.00 93.25 109 LEU A O 1
ATOM 878 N N . GLY A 1 110 ? 28.626 -4.755 -19.482 1.00 93.00 110 GLY A N 1
ATOM 879 C CA . GLY A 1 110 ? 28.727 -3.293 -19.538 1.00 93.00 110 GLY A CA 1
ATOM 880 C C . GLY A 1 110 ? 27.396 -2.545 -19.401 1.00 93.00 110 GLY A C 1
ATOM 881 O O . GLY A 1 110 ? 27.329 -1.344 -19.668 1.00 93.00 110 GLY A O 1
ATOM 882 N N . TYR A 1 111 ? 26.316 -3.211 -18.986 1.00 95.19 111 TYR A N 1
ATOM 883 C CA . TYR A 1 111 ? 25.033 -2.558 -18.739 1.00 95.19 111 TYR A CA 1
ATOM 884 C C . TYR A 1 111 ? 24.890 -2.151 -17.270 1.00 95.19 111 TYR A C 1
ATOM 886 O O . TYR A 1 111 ? 24.981 -2.978 -16.370 1.00 95.19 111 TYR A O 1
ATOM 894 N N . VAL A 1 112 ? 24.561 -0.877 -17.032 1.00 88.81 112 VAL A N 1
ATOM 895 C CA . VAL A 1 112 ? 24.329 -0.335 -15.681 1.00 88.81 112 VAL A CA 1
ATOM 896 C C . VAL A 1 112 ? 23.140 -1.003 -14.978 1.00 88.81 112 VAL A C 1
ATOM 898 O O . VAL A 1 112 ? 23.186 -1.269 -13.782 1.00 88.81 112 VAL A O 1
ATOM 901 N N . ASN A 1 113 ? 22.046 -1.254 -15.701 1.00 90.62 113 ASN A N 1
ATOM 902 C CA . ASN A 1 113 ? 20.849 -1.906 -15.168 1.00 90.62 113 ASN A CA 1
ATOM 903 C C . ASN A 1 113 ? 19.974 -2.481 -16.301 1.00 90.62 113 ASN A C 1
ATOM 905 O O . ASN A 1 113 ? 20.233 -2.266 -17.489 1.00 90.62 113 ASN A O 1
ATOM 909 N N . LYS A 1 114 ? 18.894 -3.182 -15.927 1.00 91.94 114 LYS A N 1
ATOM 910 C CA . LYS A 1 114 ? 17.911 -3.767 -16.863 1.00 91.94 114 LYS A CA 1
ATOM 911 C C . LYS A 1 114 ? 17.307 -2.735 -17.821 1.00 91.94 114 LYS A C 1
ATOM 913 O O . LYS A 1 114 ? 17.064 -3.049 -18.981 1.00 91.94 114 LYS A O 1
ATOM 918 N N . GLN A 1 115 ? 17.069 -1.512 -17.347 1.00 90.75 115 GLN A N 1
ATOM 919 C CA . GLN A 1 115 ? 16.496 -0.443 -18.164 1.00 90.75 115 GLN A CA 1
ATOM 920 C C . GLN A 1 115 ? 17.488 0.033 -19.233 1.00 90.75 115 GLN A C 1
ATOM 922 O O . GLN A 1 115 ? 17.105 0.188 -20.388 1.00 90.75 115 GLN A O 1
ATOM 927 N N . HIS A 1 116 ? 18.763 0.196 -18.876 1.00 92.94 116 HIS A N 1
ATOM 928 C CA . HIS A 1 116 ? 19.825 0.543 -19.817 1.00 92.94 116 HIS A CA 1
ATOM 929 C C . HIS A 1 116 ? 19.988 -0.536 -20.892 1.00 92.94 116 HIS A C 1
ATOM 931 O O . HIS A 1 116 ? 19.999 -0.222 -22.081 1.00 92.94 116 HIS A O 1
ATOM 937 N N . TRP A 1 117 ? 20.022 -1.810 -20.488 1.00 95.06 117 TRP A N 1
ATOM 938 C CA . TRP A 1 117 ? 20.038 -2.932 -21.427 1.00 95.06 117 TRP A CA 1
ATOM 939 C C . TRP A 1 117 ? 18.852 -2.885 -22.399 1.00 95.06 117 TRP A C 1
ATOM 941 O O . TRP A 1 117 ? 19.043 -3.000 -23.610 1.00 95.06 117 TRP A O 1
ATOM 951 N N . LEU A 1 118 ? 17.640 -2.658 -21.885 1.00 93.62 118 LEU A N 1
ATOM 952 C CA . LEU A 1 118 ? 16.433 -2.586 -22.702 1.00 93.62 118 LEU A CA 1
ATOM 953 C C . LEU A 1 118 ? 16.491 -1.432 -23.713 1.00 93.62 118 LEU A C 1
ATOM 955 O O . LEU A 1 118 ? 16.126 -1.629 -24.868 1.00 93.62 118 LEU A O 1
ATOM 959 N N . TYR A 1 119 ? 16.971 -0.252 -23.313 1.00 94.25 119 TYR A N 1
ATOM 960 C CA . TYR A 1 119 ? 17.111 0.896 -24.216 1.00 94.25 119 TYR A CA 1
ATOM 961 C C . TYR A 1 119 ? 18.059 0.596 -25.376 1.00 94.25 119 TYR A C 1
ATOM 963 O O . TYR A 1 119 ? 17.689 0.805 -26.529 1.00 94.25 119 TYR A O 1
ATOM 971 N N . VAL A 1 120 ? 19.210 -0.021 -25.098 1.00 94.69 120 VAL A N 1
ATOM 972 C CA . VAL A 1 120 ? 20.148 -0.446 -26.147 1.00 94.69 120 VAL A CA 1
ATOM 973 C C . VAL A 1 120 ? 19.497 -1.445 -27.111 1.00 94.69 120 VAL A C 1
ATOM 975 O O . VAL A 1 120 ? 19.686 -1.345 -28.325 1.00 94.69 120 VAL A O 1
ATOM 978 N N . GLN A 1 121 ? 18.704 -2.401 -26.610 1.00 94.62 121 GLN A N 1
ATOM 979 C CA . GLN A 1 121 ? 17.997 -3.340 -27.491 1.00 94.62 121 GLN A CA 1
ATOM 980 C C . GLN A 1 121 ? 16.903 -2.655 -28.322 1.00 94.62 121 GLN A C 1
ATOM 982 O O . GLN A 1 121 ? 16.741 -2.985 -29.498 1.00 94.62 121 GLN A O 1
ATOM 987 N N . ILE A 1 122 ? 16.187 -1.677 -27.760 1.00 95.50 122 ILE A N 1
ATOM 988 C CA . ILE A 1 122 ? 15.185 -0.886 -28.490 1.00 95.50 122 ILE A CA 1
ATOM 989 C C . ILE A 1 122 ? 15.847 -0.069 -29.607 1.00 95.50 122 ILE A C 1
ATOM 991 O O . ILE A 1 122 ? 15.333 -0.043 -30.725 1.00 95.50 122 ILE A O 1
ATOM 995 N N . ASP A 1 123 ? 17.006 0.538 -29.358 1.00 95.25 123 ASP A N 1
ATOM 996 C CA . ASP A 1 123 ? 17.730 1.293 -30.384 1.00 95.25 123 ASP A CA 1
ATOM 997 C C . ASP A 1 123 ? 18.225 0.389 -31.520 1.00 95.25 123 ASP A C 1
ATOM 999 O O . ASP A 1 123 ? 18.102 0.733 -32.700 1.00 95.25 123 ASP A O 1
ATOM 1003 N N . ARG A 1 124 ? 18.702 -0.819 -31.192 1.00 95.06 124 ARG A N 1
ATOM 1004 C CA . ARG A 1 124 ? 19.064 -1.843 -32.190 1.00 95.06 124 ARG A CA 1
ATOM 1005 C C . ARG A 1 124 ? 17.858 -2.301 -33.008 1.00 95.06 124 ARG A C 1
ATOM 1007 O O . ARG A 1 124 ? 17.966 -2.447 -34.231 1.00 95.06 124 ARG A O 1
ATOM 1014 N N . LEU A 1 125 ? 16.712 -2.498 -32.356 1.00 95.31 125 LEU A N 1
ATOM 1015 C CA . LEU A 1 125 ? 15.453 -2.849 -33.013 1.00 95.31 125 LEU A CA 1
ATOM 1016 C C . LEU A 1 125 ? 15.026 -1.742 -33.985 1.00 95.31 125 LEU A C 1
ATOM 1018 O O . LEU A 1 125 ? 14.764 -2.018 -35.157 1.00 95.31 125 LEU A O 1
ATOM 1022 N N . LYS A 1 126 ? 15.042 -0.484 -33.530 1.00 94.56 126 LYS A N 1
ATOM 1023 C CA . LYS A 1 126 ? 14.736 0.699 -34.344 1.00 94.56 126 LYS A CA 1
ATOM 1024 C C . LYS A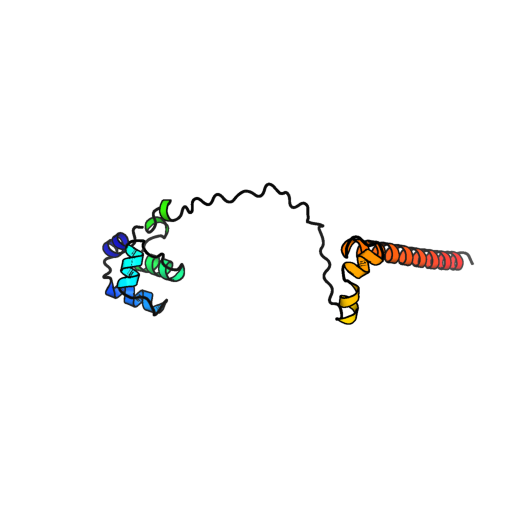 1 126 ? 15.659 0.800 -35.556 1.00 94.56 126 LYS A C 1
ATOM 1026 O O . LYS A 1 126 ? 15.182 0.978 -36.675 1.00 94.56 126 LYS A O 1
ATOM 1031 N N . ALA A 1 127 ? 16.969 0.658 -35.363 1.00 94.38 127 ALA A N 1
ATOM 1032 C CA . ALA A 1 127 ? 17.938 0.715 -36.454 1.00 94.38 127 ALA A CA 1
ATOM 1033 C C . ALA A 1 127 ? 17.692 -0.387 -37.498 1.00 94.38 127 ALA A C 1
ATOM 1035 O O . ALA A 1 127 ? 17.731 -0.123 -38.700 1.00 94.38 127 ALA A O 1
ATOM 1036 N N . SER A 1 128 ? 17.396 -1.607 -37.046 1.00 93.88 128 SER A N 1
ATOM 1037 C CA . SER A 1 128 ? 17.108 -2.745 -37.926 1.00 93.88 128 SER A CA 1
ATOM 1038 C C . SER A 1 128 ? 15.829 -2.532 -38.737 1.00 93.88 128 SER A C 1
ATOM 1040 O O . SER A 1 128 ? 15.821 -2.777 -39.944 1.00 93.88 128 SER A O 1
ATOM 1042 N N . TYR A 1 129 ? 14.775 -2.014 -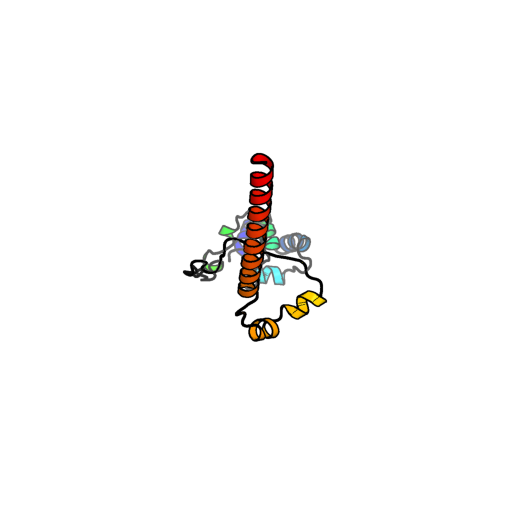38.102 1.00 94.31 129 TYR A N 1
ATOM 1043 C CA . TYR A 1 129 ? 13.520 -1.672 -38.770 1.00 94.31 129 TYR A CA 1
ATOM 1044 C C . TYR A 1 129 ? 13.722 -0.604 -39.852 1.00 94.31 129 TYR A C 1
ATOM 1046 O O . TYR A 1 129 ? 13.329 -0.798 -41.000 1.00 94.31 129 TYR A O 1
ATOM 1054 N N . LEU A 1 130 ? 14.418 0.489 -39.523 1.00 93.44 130 LEU A N 1
ATOM 1055 C CA . LEU A 1 130 ? 14.682 1.573 -40.475 1.00 93.44 130 LEU A CA 1
ATOM 1056 C C . LEU A 1 130 ? 15.525 1.113 -41.671 1.00 93.44 130 LEU A C 1
ATOM 1058 O O . LEU A 1 130 ? 15.309 1.581 -42.787 1.00 93.44 130 LEU A O 1
ATOM 1062 N N . ARG A 1 131 ? 16.477 0.192 -41.468 1.00 91.75 131 ARG A N 1
ATOM 1063 C CA . ARG A 1 131 ? 17.257 -0.399 -42.568 1.00 91.75 131 ARG A CA 1
ATOM 1064 C C . ARG A 1 131 ? 16.378 -1.213 -43.516 1.00 91.75 131 ARG A C 1
ATOM 1066 O O . ARG A 1 131 ? 16.529 -1.067 -44.726 1.00 91.75 131 ARG A O 1
ATOM 1073 N N . LYS A 1 132 ? 15.459 -2.028 -42.984 1.00 91.25 132 LYS A N 1
ATOM 1074 C CA . LYS A 1 132 ? 14.504 -2.795 -43.801 1.00 91.25 132 LYS A CA 1
ATOM 1075 C C . LYS A 1 132 ? 13.572 -1.877 -44.587 1.00 91.25 132 LYS A C 1
ATOM 1077 O O . LYS A 1 132 ? 13.510 -1.998 -45.802 1.00 91.25 132 LYS A O 1
ATOM 1082 N N . ALA A 1 133 ? 12.978 -0.887 -43.923 1.00 88.69 133 ALA A N 1
ATOM 1083 C CA . ALA A 1 133 ? 12.093 0.079 -44.572 1.00 88.69 133 ALA A CA 1
ATOM 1084 C C . ALA A 1 133 ? 12.790 0.840 -45.718 1.00 88.69 133 ALA A C 1
ATOM 1086 O O . ALA A 1 133 ? 12.217 1.029 -46.786 1.00 88.69 133 ALA A O 1
ATOM 1087 N N . LYS A 1 134 ? 14.062 1.231 -45.538 1.00 87.75 134 LYS A N 1
ATOM 1088 C CA . LYS A 1 134 ? 14.857 1.857 -46.610 1.00 87.75 134 LYS A CA 1
ATOM 1089 C C . LYS A 1 134 ? 15.123 0.915 -47.784 1.00 87.75 134 LYS A C 1
ATOM 1091 O O . LYS A 1 134 ? 15.142 1.374 -48.922 1.00 87.75 134 LYS A O 1
ATOM 1096 N N . LYS A 1 135 ? 15.362 -0.372 -47.516 1.00 86.44 135 LYS A N 1
ATOM 1097 C CA . LYS A 1 135 ? 15.593 -1.379 -48.558 1.00 86.44 135 LYS A CA 1
ATOM 1098 C C . LYS A 1 135 ? 14.331 -1.588 -49.398 1.00 86.44 135 LYS A C 1
ATOM 1100 O O . LYS A 1 135 ? 14.407 -1.475 -50.614 1.00 86.44 135 LYS A O 1
ATOM 1105 N N . GLU A 1 136 ? 13.187 -1.759 -48.745 1.00 82.81 136 GLU A N 1
ATOM 1106 C CA . GLU A 1 136 ? 11.884 -1.907 -49.406 1.00 82.81 136 GLU A CA 1
ATOM 1107 C C . GLU A 1 136 ? 11.509 -0.662 -50.223 1.00 82.81 136 GLU A C 1
ATOM 1109 O O . GLU A 1 136 ? 11.008 -0.777 -51.337 1.00 82.81 136 GLU A O 1
ATOM 1114 N N . GLN A 1 137 ? 11.798 0.543 -49.718 1.00 78.38 137 GLN A N 1
ATOM 1115 C CA . GLN A 1 137 ? 11.571 1.775 -50.479 1.00 78.38 137 GLN A CA 1
ATOM 1116 C C . GLN A 1 137 ? 12.482 1.872 -51.711 1.00 78.38 137 GLN A C 1
ATOM 1118 O O . GLN A 1 137 ? 12.060 2.365 -52.753 1.00 78.38 137 GLN A O 1
ATOM 1123 N N . LYS A 1 138 ? 13.733 1.408 -51.606 1.00 74.62 138 LYS A N 1
ATOM 1124 C CA . LYS A 1 138 ? 14.675 1.387 -52.731 1.00 74.62 138 LYS A CA 1
ATOM 1125 C C . LYS A 1 138 ? 14.248 0.382 -53.805 1.00 74.62 138 LYS A C 1
ATOM 1127 O O . LYS A 1 138 ? 14.361 0.703 -54.980 1.00 74.62 138 LYS A O 1
ATOM 1132 N N . GLU A 1 139 ? 13.756 -0.789 -53.406 1.00 73.25 139 GLU A N 1
ATOM 1133 C CA . GLU A 1 139 ? 13.228 -1.813 -54.319 1.00 73.25 139 GLU A CA 1
ATOM 1134 C C . GLU A 1 139 ? 11.975 -1.304 -55.050 1.00 73.25 139 GLU A C 1
ATOM 1136 O O . GLU A 1 139 ? 11.939 -1.328 -56.276 1.00 73.25 139 GLU A O 1
ATOM 1141 N N . LYS A 1 140 ? 11.026 -0.686 -54.333 1.00 70.19 140 LYS A N 1
ATOM 1142 C CA . LYS A 1 140 ? 9.837 -0.063 -54.945 1.00 70.19 140 LYS A CA 1
ATOM 1143 C C . LYS A 1 140 ? 10.174 1.088 -55.894 1.00 70.19 140 LYS A C 1
ATOM 1145 O O . LYS A 1 140 ? 9.567 1.215 -56.948 1.00 70.19 140 LYS A O 1
ATOM 1150 N N . ASN A 1 141 ? 11.147 1.932 -55.548 1.00 64.69 141 ASN A N 1
ATOM 1151 C CA . ASN A 1 141 ? 11.575 3.021 -56.430 1.00 64.69 141 ASN A CA 1
ATOM 1152 C C . ASN A 1 141 ? 12.328 2.514 -57.675 1.00 64.69 141 ASN A C 1
ATOM 1154 O O . ASN A 1 141 ? 12.375 3.225 -58.672 1.00 64.69 141 ASN A O 1
ATOM 1158 N N . TYR A 1 142 ? 12.936 1.325 -57.620 1.00 58.34 142 TYR A N 1
ATOM 1159 C CA . TYR A 1 142 ? 13.577 0.698 -58.776 1.00 58.34 142 TYR A CA 1
ATOM 1160 C C . TYR A 1 142 ? 12.538 0.080 -59.722 1.00 58.34 142 TYR A C 1
ATOM 1162 O O . TYR A 1 142 ? 12.648 0.271 -60.924 1.00 58.34 142 TYR A O 1
ATOM 1170 N N . GLU A 1 143 ? 11.494 -0.563 -59.189 1.00 54.94 143 GLU A N 1
ATOM 1171 C CA . GLU A 1 143 ? 10.384 -1.130 -59.977 1.00 54.94 143 GLU A CA 1
ATOM 1172 C C . GLU A 1 143 ? 9.511 -0.078 -60.681 1.00 54.94 143 GLU A C 1
ATOM 1174 O O . GLU A 1 143 ? 8.893 -0.385 -61.690 1.00 54.94 143 GLU A O 1
ATOM 1179 N N . VAL A 1 144 ? 9.448 1.158 -60.174 1.00 57.28 144 VAL A N 1
ATOM 1180 C CA . VAL A 1 144 ? 8.693 2.262 -60.808 1.00 57.28 144 VAL A CA 1
ATOM 1181 C C . VAL A 1 144 ? 9.513 2.994 -61.886 1.00 57.28 144 VAL A C 1
ATOM 1183 O O . VAL A 1 144 ? 8.942 3.687 -62.725 1.00 57.28 144 VAL A O 1
ATOM 1186 N N . SER A 1 145 ? 10.842 2.853 -61.870 1.00 51.47 145 SER A N 1
ATOM 1187 C CA . SER A 1 145 ? 11.760 3.474 -62.842 1.00 51.47 145 SER A CA 1
ATOM 1188 C C . SER A 1 145 ? 12.291 2.500 -63.905 1.00 51.47 145 SER A C 1
ATOM 1190 O O . SER A 1 145 ? 13.091 2.920 -64.744 1.00 51.47 145 SER A O 1
ATOM 1192 N N . ALA A 1 146 ? 11.898 1.226 -63.841 1.00 49.88 146 ALA A N 1
ATOM 1193 C CA . ALA A 1 146 ? 12.185 0.184 -64.828 1.00 49.88 146 ALA A CA 1
ATOM 1194 C C . ALA A 1 146 ? 10.964 -0.035 -65.729 1.00 49.88 146 ALA A C 1
ATOM 1196 O O . ALA A 1 146 ? 11.180 -0.287 -66.935 1.00 49.88 146 ALA A O 1
#

pLDDT: mean 83.2, std 12.1, range [49.88, 95.75]

InterPro domains:
  IPR001387 Cro/C1-type, helix-turn-helix domain [PS50943] (28-62)
  IPR010982 Lambda repressor-like, DNA-binding domain superfamily [G3DSA:1.10.260.40] (1-144)
  IPR010982 Lambda repressor-like, DNA-binding domain superfamily [SSF47413] (3-69)